Protein AF-A0A8J3EZV3-F1 (afdb_monomer)

Sequence (95 aa):
MSFLKKICKQFLKGRLKGFVIMQAFLVIPIIAYFIFTYTNDEVNYFYCGLAFINIAIIILLRSIEKFVLKQSGYIADFILFLIPLYMGIDYIINY

Radius of gyration: 17.26 Å; Cα contacts (8 Å, |Δi|>4): 86; chains: 1; bounding box: 43×21×50 Å

Secondary structure (DSSP, 8-state):
--HHHHHHHHHHHHHHHHHHHHHHHHHHHHHHHHHHHTSSSS--HHHHHHHHHHHHHHHHHHHHHHHHTT-TTHHHHHHHTHHHHHHHHHHHH--

Foldseek 3Di:
DDPVVVVVVVVLVVVLVVLVVVLVVLVVLLVVLVCVLVVDPHGQLLSVLVNLLSVLVSLLSVLVNCVSVVHPCSVVSVVVSVVSNVSSVCSNPPD

Solvent-accessible surface area (backbone atoms only — not comparable to full-atom values): 4876 Å² total; per-residue (Å²): 134,64,70,68,61,54,53,52,53,52,53,51,52,54,54,48,54,52,53,55,52,52,46,56,58,55,50,54,57,39,56,52,24,55,51,60,18,63,71,47,103,56,78,38,36,54,35,49,10,51,32,27,37,49,53,16,51,45,35,41,52,49,14,52,48,26,50,78,67,69,43,85,62,20,67,58,31,56,56,52,21,52,56,34,36,51,51,12,50,47,27,56,75,77,95

Structure (mmCIF, N/CA/C/O backbone):
data_AF-A0A8J3EZV3-F1
#
_entry.id   AF-A0A8J3EZV3-F1
#
loop_
_atom_site.group_PDB
_atom_site.id
_atom_site.type_symbol
_atom_site.label_atom_id
_atom_site.label_alt_id
_atom_site.label_comp_id
_atom_site.label_asym_id
_atom_site.label_entity_id
_atom_site.label_seq_id
_atom_site.pdbx_PDB_ins_code
_atom_site.Cartn_x
_atom_site.Cartn_y
_atom_site.Cartn_z
_atom_site.occupancy
_atom_site.B_iso_or_equiv
_atom_site.auth_seq_id
_atom_site.auth_comp_id
_atom_site.auth_asym_id
_atom_site.auth_atom_id
_atom_site.pdbx_PDB_model_num
ATOM 1 N N . MET A 1 1 ? -23.363 -3.521 29.849 1.00 55.34 1 MET A N 1
ATOM 2 C CA . MET A 1 1 ? -22.656 -3.221 28.576 1.00 55.34 1 MET A CA 1
ATOM 3 C C . MET A 1 1 ? -23.712 -3.107 27.474 1.00 55.34 1 MET A C 1
ATOM 5 O O . MET A 1 1 ? -24.450 -4.065 27.301 1.00 55.34 1 MET A O 1
ATOM 9 N N . SER A 1 2 ? -23.901 -1.939 26.838 1.00 72.50 2 SER A N 1
ATOM 10 C CA . SER A 1 2 ? -25.124 -1.662 26.051 1.00 72.50 2 SER A CA 1
ATOM 11 C C . SER A 1 2 ? -25.231 -2.481 24.755 1.00 72.50 2 SER A C 1
ATOM 13 O O . SER A 1 2 ? -24.238 -2.719 24.065 1.00 72.50 2 SER A O 1
ATOM 15 N N . PHE A 1 3 ? -26.456 -2.884 24.412 1.00 76.31 3 PHE A N 1
ATOM 16 C CA . PHE A 1 3 ? -26.813 -3.637 23.202 1.00 76.31 3 PHE A CA 1
ATOM 17 C C . PHE A 1 3 ? -26.307 -2.966 21.905 1.00 76.31 3 PHE A C 1
ATOM 19 O O . PHE A 1 3 ? -25.755 -3.630 21.027 1.00 76.31 3 PHE A O 1
ATOM 26 N N . LEU A 1 4 ? -26.350 -1.630 21.851 1.00 72.75 4 LEU A N 1
ATOM 27 C CA . LEU A 1 4 ? -25.822 -0.802 20.756 1.00 72.75 4 LEU A CA 1
ATOM 28 C C . LEU A 1 4 ? -24.317 -1.003 20.500 1.00 72.75 4 LEU A C 1
ATOM 30 O O . LEU A 1 4 ? -23.892 -1.069 19.345 1.00 72.75 4 LEU A O 1
ATOM 34 N N . LYS A 1 5 ? -23.498 -1.175 21.550 1.00 76.19 5 LYS A N 1
ATOM 35 C CA . LYS A 1 5 ? -22.062 -1.474 21.379 1.00 76.19 5 LYS A CA 1
ATOM 36 C C . LYS A 1 5 ? -21.841 -2.831 20.707 1.00 76.19 5 LYS A C 1
ATOM 38 O O . LYS A 1 5 ? -20.865 -2.989 19.978 1.00 76.19 5 LYS A O 1
ATOM 43 N N . LYS A 1 6 ? -22.727 -3.805 20.935 1.00 75.12 6 LYS A N 1
ATOM 44 C CA . LYS A 1 6 ? -22.614 -5.159 20.372 1.00 75.12 6 LYS A CA 1
ATOM 45 C C . LYS A 1 6 ? -22.914 -5.162 18.868 1.00 75.12 6 LYS A C 1
ATOM 47 O O . LYS A 1 6 ? -22.125 -5.718 18.107 1.00 75.12 6 LYS A O 1
ATOM 52 N N . ILE A 1 7 ? -23.970 -4.455 18.450 1.00 74.31 7 ILE A N 1
ATOM 53 C CA . ILE A 1 7 ? -24.355 -4.289 17.036 1.00 74.31 7 ILE A CA 1
ATOM 54 C C . ILE A 1 7 ? -23.271 -3.540 16.259 1.00 74.31 7 ILE A C 1
ATOM 56 O O . ILE A 1 7 ? -22.807 -4.023 15.229 1.00 74.31 7 ILE A O 1
ATOM 60 N N . CYS A 1 8 ? -22.795 -2.408 16.784 1.00 68.31 8 CYS A N 1
ATOM 61 C CA . CYS A 1 8 ? -21.740 -1.625 16.139 1.00 68.31 8 CYS A CA 1
ATOM 62 C C . CYS A 1 8 ? -20.453 -2.454 15.952 1.00 68.31 8 CYS A C 1
ATOM 64 O O . CYS A 1 8 ? -19.847 -2.452 14.882 1.00 68.31 8 CYS A O 1
ATOM 66 N N . LYS A 1 9 ? -20.086 -3.268 16.954 1.00 71.62 9 LYS A N 1
ATOM 67 C CA . LYS A 1 9 ? -18.916 -4.159 16.894 1.00 71.62 9 LYS A CA 1
ATOM 68 C C . LYS A 1 9 ? -19.073 -5.291 15.866 1.00 71.62 9 LYS A C 1
ATOM 70 O O . LYS A 1 9 ? -18.093 -5.652 15.217 1.00 71.62 9 LYS A O 1
ATOM 75 N N . GLN A 1 10 ? -20.275 -5.846 15.696 1.00 73.69 10 GLN A N 1
ATOM 76 C CA . GLN A 1 10 ? -20.566 -6.837 14.649 1.00 73.69 10 GLN A CA 1
ATOM 77 C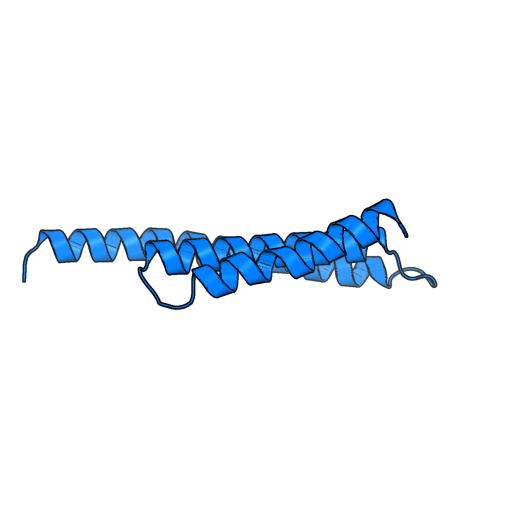 C . GLN A 1 10 ? -20.551 -6.219 13.245 1.00 73.69 10 GLN A C 1
ATOM 79 O O . GLN A 1 10 ? -19.976 -6.810 12.333 1.00 73.69 10 GLN A O 1
ATOM 84 N N . PHE A 1 11 ? -21.108 -5.018 13.084 1.00 68.62 11 PHE A N 1
ATOM 85 C CA . PHE A 1 11 ? -21.142 -4.313 11.802 1.00 68.62 11 PHE A CA 1
ATOM 86 C C . PHE A 1 11 ? -19.736 -3.913 11.329 1.00 68.62 11 PHE A C 1
ATOM 88 O O . PHE A 1 11 ? -19.367 -4.146 10.177 1.00 68.62 11 PHE A O 1
ATOM 95 N N . LEU A 1 12 ? -18.906 -3.404 12.248 1.00 68.75 12 LEU A N 1
ATOM 96 C CA . LEU A 1 12 ? -17.490 -3.122 11.998 1.00 68.75 12 LEU A CA 1
ATOM 97 C C . LEU A 1 12 ? -16.722 -4.388 11.602 1.00 68.75 12 LEU A C 1
ATOM 99 O O . LEU A 1 12 ? -15.967 -4.347 10.637 1.00 68.75 12 LEU A O 1
ATOM 103 N N . LYS A 1 13 ? -16.964 -5.526 12.275 1.00 68.25 13 LYS A N 1
ATOM 104 C CA . LYS A 1 13 ? -16.368 -6.827 11.912 1.00 68.25 13 LYS A CA 1
ATOM 105 C C . LYS A 1 13 ? -16.733 -7.286 10.494 1.00 68.25 13 LYS A C 1
ATOM 107 O O . LYS A 1 13 ? -15.897 -7.898 9.836 1.00 68.25 13 LYS A O 1
ATOM 112 N N . GLY A 1 14 ? -17.956 -7.020 10.032 1.00 72.12 14 GLY A N 1
ATOM 113 C CA . GLY A 1 14 ? -18.390 -7.355 8.671 1.00 72.12 14 GLY A CA 1
ATOM 114 C C . GLY A 1 14 ? -17.637 -6.557 7.604 1.00 72.12 14 GLY A C 1
ATOM 115 O O . GLY A 1 14 ? -17.102 -7.139 6.665 1.00 72.12 14 GLY A O 1
ATOM 116 N N . ARG A 1 15 ? -17.513 -5.237 7.799 1.00 68.19 15 ARG A N 1
ATOM 117 C CA . ARG A 1 15 ? -16.733 -4.350 6.914 1.00 68.19 15 ARG A CA 1
ATOM 118 C C . ARG A 1 15 ? -15.247 -4.718 6.878 1.00 68.19 15 ARG A C 1
ATOM 120 O O . ARG A 1 15 ? -14.646 -4.725 5.812 1.00 68.19 15 ARG A O 1
ATOM 127 N N . LEU A 1 16 ? -14.693 -5.088 8.030 1.00 69.81 16 LEU A N 1
ATOM 128 C CA . LEU A 1 16 ? -13.320 -5.571 8.210 1.00 69.81 16 LEU A CA 1
ATOM 129 C C . LEU A 1 16 ? -12.990 -6.767 7.312 1.00 69.81 16 LEU A C 1
ATOM 131 O O . LEU A 1 16 ? -11.973 -6.768 6.628 1.00 69.81 16 LEU A O 1
ATOM 135 N N . LYS A 1 17 ? -13.885 -7.765 7.269 1.00 73.94 17 LYS A N 1
ATOM 136 C CA . LYS A 1 17 ? -13.719 -8.916 6.372 1.00 73.94 17 LYS A CA 1
ATOM 137 C C . LYS A 1 17 ? -13.631 -8.468 4.914 1.00 73.94 17 LYS A C 1
ATOM 139 O O . LYS A 1 17 ? -12.799 -8.988 4.188 1.00 73.94 17 LYS A O 1
ATOM 144 N N . GLY A 1 18 ? -14.436 -7.482 4.511 1.00 78.19 18 GLY A N 1
ATOM 145 C CA . GLY A 1 18 ? -14.382 -6.904 3.166 1.00 78.19 18 GLY A CA 1
ATOM 146 C C . GLY A 1 18 ? -13.027 -6.275 2.831 1.00 78.19 18 GLY A C 1
ATOM 147 O O . GLY A 1 18 ? -12.479 -6.567 1.774 1.00 78.19 18 GLY A O 1
ATOM 148 N N . PHE A 1 19 ? -12.454 -5.477 3.740 1.00 81.06 19 PHE A N 1
ATOM 149 C CA . PHE A 1 19 ? -11.137 -4.852 3.538 1.00 81.06 19 PHE A CA 1
ATOM 150 C C . PHE A 1 19 ? -10.012 -5.881 3.412 1.00 81.06 19 PHE A C 1
ATOM 152 O O . PHE A 1 19 ? -9.212 -5.793 2.485 1.00 81.06 19 PHE A O 1
ATOM 159 N N . VAL A 1 20 ? -9.982 -6.885 4.289 1.00 78.94 20 VAL A N 1
ATOM 160 C CA . VAL A 1 20 ? -8.964 -7.947 4.242 1.00 78.94 20 VAL A CA 1
ATOM 161 C C . VAL A 1 20 ? -9.100 -8.787 2.969 1.00 78.94 20 VAL A C 1
ATOM 163 O O . VAL A 1 20 ? -8.101 -9.108 2.331 1.00 78.94 20 VAL A O 1
ATOM 166 N N . ILE A 1 21 ? -10.331 -9.104 2.556 1.00 83.38 21 ILE A N 1
ATOM 167 C CA . ILE A 1 21 ? -10.592 -9.819 1.299 1.00 83.38 21 ILE A CA 1
ATOM 168 C C . ILE A 1 21 ? -10.122 -8.983 0.100 1.00 83.38 21 ILE A C 1
ATOM 170 O O . ILE A 1 21 ? -9.443 -9.508 -0.777 1.00 83.38 21 ILE A O 1
ATOM 174 N N . MET A 1 22 ? -10.420 -7.681 0.074 1.00 84.25 22 MET A N 1
ATOM 175 C CA . MET A 1 22 ? -9.966 -6.776 -0.985 1.00 84.25 22 MET A CA 1
ATOM 176 C C . MET A 1 22 ? -8.434 -6.690 -1.045 1.00 84.25 22 MET A C 1
ATOM 178 O O . MET A 1 22 ? -7.867 -6.786 -2.129 1.00 84.25 22 MET A O 1
ATOM 182 N N . GLN A 1 23 ? -7.757 -6.579 0.103 1.00 85.56 23 GLN A N 1
ATOM 183 C CA . GLN A 1 23 ? -6.291 -6.611 0.171 1.00 85.56 23 GLN A CA 1
ATOM 184 C C . GLN A 1 23 ? -5.731 -7.938 -0.367 1.00 85.56 23 GLN A C 1
ATOM 186 O O . GLN A 1 23 ? -4.767 -7.920 -1.123 1.00 85.56 23 GLN A O 1
ATOM 191 N N . ALA A 1 24 ? -6.353 -9.079 -0.050 1.00 84.81 24 ALA A N 1
ATOM 192 C CA . ALA A 1 24 ? -5.940 -10.381 -0.581 1.00 84.81 24 ALA A CA 1
ATOM 193 C C . ALA A 1 24 ? -6.103 -10.476 -2.109 1.00 84.81 24 ALA A C 1
ATOM 195 O O . ALA A 1 24 ? -5.222 -11.004 -2.785 1.00 84.81 24 ALA A O 1
ATOM 196 N N . PHE A 1 25 ? -7.176 -9.910 -2.673 1.00 89.69 25 PHE A N 1
ATOM 197 C CA . PHE A 1 25 ? -7.338 -9.829 -4.128 1.00 89.69 25 PHE A CA 1
ATOM 198 C C . PHE A 1 25 ? -6.265 -8.968 -4.796 1.00 89.69 25 PHE A C 1
ATOM 200 O O . PHE A 1 25 ? -5.865 -9.284 -5.911 1.00 89.69 25 PHE A O 1
ATOM 207 N N . LEU A 1 26 ? -5.760 -7.930 -4.123 1.00 88.50 26 LEU A N 1
ATOM 208 C CA . LEU A 1 26 ? -4.677 -7.082 -4.634 1.00 88.50 26 LEU A CA 1
ATOM 209 C C . LEU A 1 26 ? -3.305 -7.774 -4.637 1.00 88.50 26 LEU A C 1
ATOM 211 O O . LEU A 1 26 ? -2.425 -7.368 -5.393 1.00 88.50 26 LEU A O 1
ATOM 215 N N . VAL A 1 27 ? -3.129 -8.860 -3.877 1.00 88.06 27 VAL A N 1
ATOM 216 C CA . VAL A 1 27 ? -1.900 -9.674 -3.917 1.00 88.06 27 VAL A CA 1
ATOM 217 C C . VAL A 1 27 ? -1.791 -10.472 -5.221 1.00 88.06 27 VAL A C 1
ATO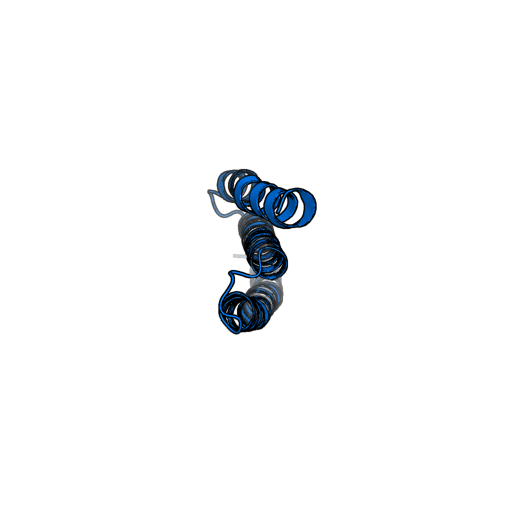M 219 O O . VAL A 1 27 ? -0.689 -10.662 -5.729 1.00 88.06 27 VAL A O 1
ATOM 222 N N . ILE A 1 28 ? -2.914 -10.892 -5.810 1.00 89.00 28 ILE A N 1
ATOM 223 C CA . ILE A 1 28 ? -2.931 -11.646 -7.075 1.00 89.00 28 ILE A CA 1
ATOM 224 C C . ILE A 1 28 ? -2.222 -10.878 -8.211 1.00 89.00 28 ILE A C 1
ATOM 226 O O . ILE A 1 28 ? -1.307 -11.442 -8.815 1.00 89.00 28 ILE A O 1
ATOM 230 N N . PRO A 1 29 ? -2.556 -9.601 -8.496 1.00 88.00 29 PRO A N 1
ATOM 231 C CA . PRO A 1 29 ? -1.853 -8.838 -9.519 1.00 88.00 29 PRO A CA 1
ATOM 232 C C . PRO A 1 29 ? -0.369 -8.626 -9.208 1.00 88.00 29 PRO A C 1
ATOM 234 O O . PRO A 1 29 ? 0.414 -8.577 -10.145 1.00 88.00 29 PRO A O 1
ATOM 237 N N . ILE A 1 30 ? 0.052 -8.576 -7.934 1.00 89.44 30 ILE A N 1
ATOM 238 C CA . ILE A 1 30 ? 1.485 -8.498 -7.590 1.00 89.44 30 ILE A CA 1
ATOM 239 C C . ILE A 1 30 ? 2.232 -9.716 -8.145 1.00 89.44 30 ILE A C 1
ATOM 241 O O . ILE A 1 30 ? 3.269 -9.554 -8.778 1.00 89.44 30 ILE A O 1
ATOM 245 N N . ILE A 1 31 ? 1.685 -10.922 -7.972 1.00 88.56 31 ILE A N 1
ATOM 246 C CA . ILE A 1 31 ? 2.287 -12.158 -8.497 1.00 88.56 31 ILE A CA 1
ATOM 247 C C . ILE A 1 31 ? 2.373 -12.112 -10.027 1.00 88.56 31 ILE A C 1
ATOM 249 O O . ILE A 1 31 ? 3.403 -12.470 -10.594 1.00 88.56 31 ILE A O 1
ATOM 253 N N . ALA A 1 32 ? 1.319 -11.634 -10.694 1.00 88.75 32 ALA A N 1
ATOM 254 C CA . ALA A 1 32 ? 1.326 -11.479 -12.145 1.00 88.75 32 ALA A CA 1
ATOM 255 C C . ALA A 1 32 ? 2.416 -10.497 -12.604 1.00 88.75 32 ALA A C 1
ATOM 257 O O . ALA A 1 32 ? 3.169 -10.818 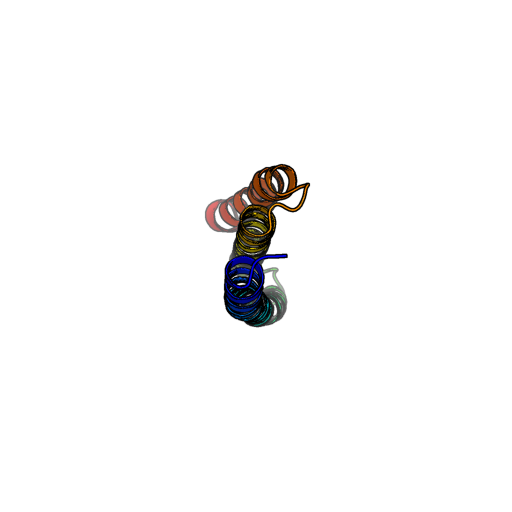-13.519 1.00 88.75 32 ALA A O 1
ATOM 258 N N . TYR A 1 33 ? 2.551 -9.343 -11.942 1.00 89.50 33 TYR A N 1
ATOM 259 C CA . TYR A 1 33 ? 3.601 -8.372 -12.254 1.00 89.50 33 TYR A CA 1
ATOM 260 C C . TYR A 1 33 ? 4.993 -8.970 -12.079 1.00 89.50 33 TYR A C 1
ATOM 262 O O . TYR A 1 33 ? 5.808 -8.824 -12.977 1.00 89.50 33 TYR A O 1
ATOM 270 N N . PHE A 1 34 ? 5.237 -9.721 -11.000 1.00 85.94 34 PHE A N 1
ATOM 271 C CA . PHE A 1 34 ? 6.502 -10.434 -10.811 1.00 85.94 34 PHE A CA 1
ATOM 272 C C . PHE A 1 34 ? 6.816 -11.384 -11.969 1.00 85.94 34 PHE A C 1
ATOM 274 O O . PHE A 1 34 ? 7.941 -11.392 -12.456 1.00 85.94 34 PHE A O 1
ATOM 281 N N . ILE A 1 35 ? 5.836 -12.158 -12.441 1.00 87.81 35 ILE A N 1
ATOM 282 C CA . ILE A 1 35 ? 6.037 -13.051 -13.589 1.00 87.81 35 ILE A CA 1
ATOM 283 C C . ILE A 1 35 ? 6.404 -12.231 -14.832 1.00 87.81 35 ILE A C 1
ATOM 285 O O . ILE A 1 35 ? 7.424 -12.503 -15.463 1.00 87.81 35 ILE A O 1
ATOM 289 N N . PHE A 1 36 ? 5.626 -11.195 -15.157 1.00 87.31 36 PHE A N 1
ATOM 290 C CA . PHE A 1 36 ? 5.859 -10.372 -16.347 1.00 87.31 36 PHE A CA 1
ATOM 291 C C . PHE A 1 36 ? 7.161 -9.568 -16.293 1.00 87.31 36 PHE A C 1
ATOM 293 O O . PHE A 1 36 ? 7.794 -9.377 -17.329 1.00 87.31 36 PHE A O 1
ATOM 300 N N . THR A 1 37 ? 7.597 -9.149 -15.105 1.00 87.19 37 THR A N 1
ATOM 301 C CA . THR A 1 37 ? 8.881 -8.472 -14.894 1.00 87.19 37 THR A CA 1
ATOM 302 C C . THR A 1 37 ? 10.064 -9.322 -15.358 1.00 87.19 37 THR A C 1
ATOM 304 O O . THR A 1 37 ? 11.004 -8.759 -15.910 1.00 87.19 37 THR A O 1
ATOM 307 N N . TYR A 1 38 ? 10.013 -10.645 -15.163 1.00 83.50 38 TYR A N 1
ATOM 308 C CA . TYR A 1 38 ? 11.116 -11.573 -15.455 1.00 83.50 38 TYR A CA 1
ATOM 309 C C . TYR A 1 38 ? 10.852 -12.502 -16.648 1.00 83.50 38 TYR A C 1
ATOM 311 O O . TYR A 1 38 ? 11.585 -13.465 -16.854 1.00 83.50 38 TYR A O 1
ATOM 319 N N . THR A 1 39 ? 9.784 -12.265 -17.416 1.00 84.06 39 THR A N 1
ATOM 320 C CA . THR A 1 39 ? 9.455 -13.112 -18.577 1.00 84.06 39 THR A CA 1
ATOM 321 C C . THR A 1 39 ? 10.395 -12.861 -19.761 1.00 84.06 39 THR A C 1
ATOM 323 O O . THR A 1 39 ? 10.598 -13.758 -20.573 1.00 84.06 39 THR A O 1
ATOM 326 N N . ASN A 1 40 ? 10.979 -11.665 -19.856 1.00 74.06 40 ASN A N 1
ATOM 327 C CA . ASN A 1 40 ? 11.956 -11.316 -20.886 1.00 74.06 40 ASN A CA 1
ATOM 328 C C . ASN A 1 40 ? 13.372 -11.305 -20.286 1.00 74.06 40 ASN A C 1
ATOM 330 O O . ASN A 1 40 ? 13.523 -11.147 -19.075 1.00 74.06 40 ASN A O 1
ATOM 334 N N . ASP A 1 41 ? 14.402 -11.426 -21.132 1.00 70.19 41 ASP A N 1
ATOM 335 C CA . ASP A 1 41 ? 15.818 -11.375 -20.715 1.00 70.19 41 ASP A CA 1
ATOM 336 C C . ASP A 1 41 ? 16.195 -10.049 -20.020 1.00 70.19 41 ASP A C 1
ATOM 338 O O . ASP A 1 41 ? 17.187 -9.972 -19.294 1.00 70.19 41 ASP A O 1
ATOM 342 N N . GLU A 1 42 ? 15.373 -9.013 -20.204 1.00 80.88 42 GLU A N 1
ATOM 343 C CA . GLU A 1 42 ? 15.481 -7.718 -19.542 1.00 80.88 42 GLU A CA 1
ATOM 344 C C . GLU A 1 42 ? 14.352 -7.507 -18.527 1.00 80.88 42 GLU A C 1
ATOM 346 O O . GLU A 1 42 ? 13.188 -7.848 -18.761 1.00 80.88 42 GLU A O 1
ATOM 351 N N . VAL A 1 43 ? 14.705 -6.887 -17.397 1.00 83.25 43 VAL A N 1
ATOM 352 C CA . VAL A 1 43 ? 13.757 -6.529 -16.339 1.00 83.25 43 VAL A CA 1
ATOM 353 C C . VAL A 1 43 ? 12.778 -5.492 -16.872 1.00 83.25 43 VAL A C 1
ATOM 355 O O . VAL A 1 43 ? 13.162 -4.377 -17.216 1.00 83.25 43 VAL A O 1
ATOM 358 N N . ASN A 1 44 ? 11.489 -5.825 -16.877 1.00 89.81 44 ASN A N 1
ATOM 359 C CA . ASN A 1 44 ? 10.466 -4.862 -17.261 1.00 89.81 44 ASN A CA 1
ATOM 360 C C . ASN A 1 44 ? 10.121 -3.934 -16.080 1.00 89.81 44 ASN A C 1
ATOM 362 O O . ASN A 1 44 ? 9.357 -4.292 -15.173 1.00 89.81 44 ASN A O 1
ATOM 366 N N . TYR A 1 45 ? 10.697 -2.730 -16.109 1.00 89.88 45 TYR A N 1
ATOM 367 C CA . TYR A 1 45 ? 10.561 -1.714 -15.063 1.00 89.88 45 TYR A CA 1
ATOM 368 C C . TYR A 1 45 ? 9.143 -1.169 -14.904 1.00 89.88 45 TYR A C 1
ATOM 370 O O . TYR A 1 45 ? 8.725 -0.882 -13.781 1.00 89.88 45 TYR A O 1
ATOM 378 N N . PHE A 1 46 ? 8.351 -1.154 -15.976 1.00 91.50 46 PHE A N 1
ATOM 379 C CA . PHE A 1 46 ? 6.944 -0.781 -15.903 1.00 91.50 46 PHE A CA 1
ATOM 380 C C . PHE A 1 46 ? 6.157 -1.727 -14.980 1.00 91.50 46 PHE A C 1
ATOM 382 O O . PHE A 1 46 ? 5.429 -1.274 -14.092 1.00 91.50 46 PHE A O 1
ATOM 389 N N . TYR A 1 47 ? 6.345 -3.046 -15.113 1.00 91.62 47 TYR A N 1
ATOM 390 C CA . TYR A 1 47 ? 5.697 -4.018 -14.221 1.00 91.62 47 TYR A CA 1
ATOM 391 C C . TYR A 1 47 ? 6.249 -3.968 -12.788 1.00 91.62 47 TYR A C 1
ATOM 393 O O . TYR A 1 47 ? 5.474 -4.123 -11.841 1.00 91.62 47 TYR A O 1
ATOM 401 N N . CYS A 1 48 ? 7.538 -3.655 -12.600 1.00 91.38 48 CYS A N 1
ATOM 402 C CA . CYS A 1 48 ? 8.089 -3.358 -11.271 1.00 91.38 48 CYS A CA 1
ATOM 403 C C . CYS A 1 48 ? 7.376 -2.164 -10.622 1.00 91.38 48 CYS A C 1
ATOM 405 O O . CYS A 1 48 ? 6.948 -2.241 -9.468 1.00 91.38 48 CYS A O 1
ATOM 407 N N . GLY A 1 49 ? 7.199 -1.074 -11.370 1.00 93.56 49 GLY A N 1
ATOM 408 C CA . GLY A 1 49 ? 6.509 0.116 -10.889 1.00 93.56 49 GLY A CA 1
ATOM 409 C C . GLY A 1 49 ? 5.051 -0.161 -10.517 1.00 93.56 49 GLY A C 1
ATOM 410 O O . GLY A 1 49 ? 4.597 0.235 -9.440 1.00 93.56 49 GLY A O 1
ATOM 411 N N . LEU A 1 50 ? 4.334 -0.942 -11.334 1.00 94.88 50 LEU A N 1
ATOM 412 C CA . LEU A 1 50 ? 2.973 -1.392 -11.020 1.00 94.88 50 LEU A CA 1
ATOM 413 C C . LEU A 1 50 ? 2.906 -2.250 -9.748 1.00 94.88 50 LEU A C 1
ATOM 415 O O . LEU A 1 50 ? 1.963 -2.106 -8.963 1.00 94.88 50 LEU A O 1
ATOM 419 N N . ALA A 1 51 ? 3.901 -3.108 -9.502 1.00 94.06 51 ALA A N 1
ATOM 420 C CA . ALA A 1 51 ? 3.985 -3.880 -8.265 1.00 94.06 51 ALA A CA 1
ATOM 421 C C . ALA A 1 51 ? 4.146 -2.973 -7.038 1.00 94.06 51 ALA A C 1
ATOM 423 O O . ALA A 1 51 ? 3.415 -3.139 -6.058 1.00 94.06 51 ALA A O 1
ATOM 424 N N . PHE A 1 52 ? 5.022 -1.968 -7.108 1.00 95.31 52 PHE A N 1
ATOM 425 C CA . PHE A 1 52 ? 5.201 -0.992 -6.033 1.00 95.31 52 PHE A CA 1
ATOM 426 C C . PHE A 1 52 ? 3.939 -0.156 -5.772 1.00 95.31 52 PHE A C 1
ATOM 428 O O . PHE A 1 52 ? 3.534 -0.016 -4.616 1.00 95.31 52 PHE A O 1
ATOM 435 N N . ILE A 1 53 ? 3.251 0.320 -6.816 1.00 96.31 53 ILE A N 1
ATOM 436 C CA . ILE A 1 53 ? 1.971 1.038 -6.665 1.00 96.31 53 ILE A CA 1
ATOM 437 C C . ILE A 1 53 ? 0.934 0.155 -5.969 1.00 96.31 53 ILE A C 1
ATOM 439 O O . ILE A 1 53 ? 0.236 0.600 -5.057 1.00 96.31 53 ILE A O 1
ATOM 443 N N . ASN A 1 54 ? 0.842 -1.113 -6.360 1.00 95.62 54 ASN A N 1
ATOM 444 C CA . ASN A 1 54 ? -0.122 -2.032 -5.773 1.00 95.62 54 ASN A CA 1
ATOM 445 C C . ASN A 1 54 ? 0.179 -2.313 -4.286 1.00 95.62 54 ASN A C 1
ATOM 447 O O . ASN A 1 54 ? -0.721 -2.279 -3.443 1.00 95.62 54 ASN A O 1
ATOM 451 N N . ILE A 1 55 ? 1.458 -2.466 -3.925 1.00 95.06 55 ILE A N 1
ATOM 452 C CA . ILE A 1 55 ? 1.897 -2.538 -2.522 1.00 95.06 55 ILE A CA 1
ATOM 453 C C . ILE A 1 55 ? 1.5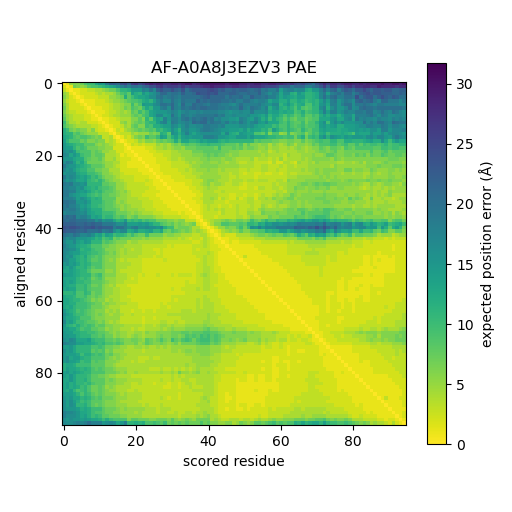02 -1.265 -1.756 1.00 95.06 55 ILE A C 1
ATOM 455 O O . ILE A 1 55 ? 0.998 -1.357 -0.633 1.00 95.06 55 ILE A O 1
ATOM 459 N N . ALA A 1 56 ? 1.675 -0.082 -2.354 1.00 96.62 56 ALA A N 1
ATOM 460 C CA . ALA A 1 56 ? 1.285 1.184 -1.734 1.00 96.62 56 ALA A CA 1
ATOM 461 C C . ALA A 1 56 ? -0.223 1.237 -1.430 1.00 96.62 56 ALA A C 1
ATOM 463 O O . ALA A 1 56 ? -0.615 1.631 -0.329 1.00 96.62 56 ALA A O 1
ATOM 464 N N . ILE A 1 57 ? -1.068 0.768 -2.356 1.00 95.12 57 ILE A N 1
ATOM 465 C CA . ILE A 1 57 ? -2.524 0.678 -2.162 1.00 95.12 57 ILE A CA 1
ATOM 466 C C . ILE A 1 57 ? -2.862 -0.247 -0.986 1.00 95.12 57 ILE A C 1
ATOM 468 O O . ILE A 1 57 ? -3.679 0.116 -0.138 1.00 95.12 57 ILE A O 1
ATOM 472 N N . ILE A 1 58 ? -2.216 -1.413 -0.881 1.00 94.69 58 ILE A N 1
ATOM 473 C CA . ILE A 1 58 ? -2.437 -2.346 0.236 1.00 94.69 58 ILE A CA 1
ATOM 474 C C . ILE A 1 58 ? -2.073 -1.693 1.578 1.00 94.69 58 ILE A C 1
ATOM 476 O O . ILE A 1 58 ? -2.841 -1.789 2.538 1.00 94.69 58 ILE A O 1
ATOM 480 N N . ILE A 1 59 ? -0.934 -0.998 1.657 1.00 95.31 59 ILE A N 1
ATOM 481 C CA . ILE A 1 59 ? -0.494 -0.320 2.888 1.00 95.31 59 ILE A CA 1
ATOM 482 C C . ILE A 1 59 ? -1.452 0.817 3.262 1.00 95.31 59 ILE A C 1
ATOM 484 O O . ILE A 1 59 ? -1.796 0.964 4.438 1.00 95.31 59 ILE A O 1
ATOM 488 N N . LEU A 1 60 ? -1.944 1.577 2.281 1.00 95.31 60 LEU A N 1
ATOM 489 C CA . LEU A 1 60 ? -2.944 2.618 2.507 1.00 95.31 60 LEU A CA 1
ATOM 490 C C . LEU A 1 60 ? -4.256 2.026 3.045 1.00 95.31 60 LEU A C 1
ATOM 492 O O . LEU A 1 60 ? -4.790 2.516 4.040 1.00 95.31 60 LEU A O 1
ATOM 496 N N . LEU A 1 61 ? -4.749 0.937 2.446 1.00 92.44 61 LEU A N 1
ATOM 497 C CA . LEU A 1 61 ? -5.941 0.231 2.927 1.00 92.44 61 LEU A CA 1
ATOM 498 C C . LEU A 1 61 ? -5.750 -0.297 4.353 1.00 92.44 61 LEU A C 1
ATOM 500 O O . LEU A 1 61 ? -6.664 -0.176 5.169 1.00 92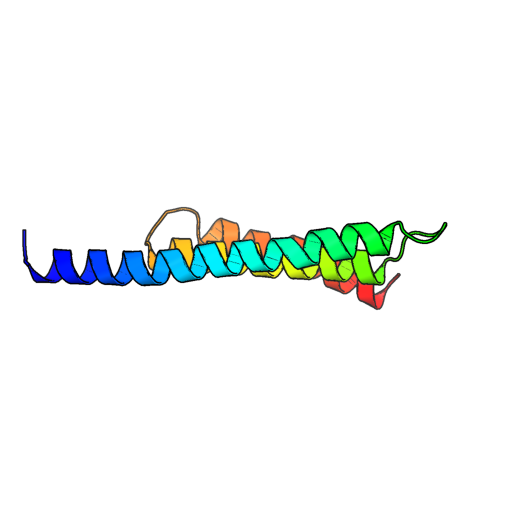.44 61 LEU A O 1
ATOM 504 N N . ARG A 1 62 ? -4.560 -0.812 4.682 1.00 92.19 62 ARG A N 1
ATOM 505 C CA . ARG A 1 62 ? -4.209 -1.245 6.042 1.00 92.19 62 ARG A CA 1
ATOM 506 C C . ARG A 1 62 ? -4.200 -0.078 7.032 1.00 92.19 62 ARG A C 1
ATOM 508 O O . ARG A 1 62 ? -4.690 -0.224 8.151 1.00 92.19 62 ARG A O 1
ATOM 515 N N . SER A 1 63 ? -3.681 1.085 6.635 1.00 93.94 63 SER A N 1
ATOM 516 C CA . SER A 1 63 ? -3.722 2.301 7.458 1.00 93.94 63 SER A CA 1
ATOM 517 C C . SER A 1 63 ? -5.163 2.733 7.745 1.00 93.94 63 SER A C 1
ATOM 519 O O . SER A 1 63 ? -5.524 2.954 8.905 1.00 93.94 63 SER A O 1
ATOM 521 N N . ILE A 1 64 ? -6.011 2.772 6.710 1.00 91.56 64 ILE A N 1
ATOM 522 C CA . ILE A 1 64 ? -7.440 3.094 6.828 1.00 91.56 64 ILE A CA 1
ATOM 523 C C . ILE A 1 64 ? -8.140 2.091 7.750 1.00 91.56 64 ILE A C 1
ATOM 525 O O . ILE A 1 64 ? -8.907 2.486 8.628 1.00 91.56 64 ILE A O 1
ATOM 529 N N . GLU A 1 65 ? -7.853 0.798 7.601 1.00 89.50 65 GLU A N 1
ATOM 530 C CA . GLU A 1 65 ? -8.388 -0.251 8.465 1.00 89.50 65 GLU A CA 1
ATOM 531 C C . GLU A 1 65 ? -8.002 -0.015 9.931 1.00 89.50 65 GLU A C 1
ATOM 533 O O . GLU A 1 65 ? -8.878 0.064 10.796 1.00 89.50 65 GLU A O 1
ATOM 538 N N . LYS A 1 66 ? -6.712 0.193 10.224 1.00 91.12 66 LYS A N 1
ATOM 539 C CA . LYS A 1 66 ? -6.241 0.492 11.586 1.00 91.12 66 LYS A CA 1
ATOM 540 C C . LYS A 1 66 ? -6.886 1.753 12.154 1.00 91.12 66 LYS A C 1
ATOM 542 O O . LYS A 1 66 ? -7.263 1.759 13.327 1.00 91.12 66 LYS A O 1
ATOM 547 N N . PHE A 1 67 ? -7.061 2.790 11.336 1.00 90.44 67 PHE A N 1
ATOM 548 C CA . PHE A 1 67 ? -7.739 4.024 11.728 1.00 90.44 67 PHE A CA 1
ATOM 549 C C . PHE A 1 67 ? -9.203 3.767 12.115 1.00 90.44 67 PHE A C 1
ATOM 551 O O . PHE A 1 67 ? -9.631 4.144 13.209 1.00 90.44 67 PHE A O 1
ATOM 558 N N . VAL A 1 68 ? -9.958 3.048 11.277 1.00 87.75 68 VAL A N 1
ATOM 559 C CA . VAL A 1 68 ? -11.361 2.678 11.544 1.00 87.75 68 VAL A CA 1
ATOM 560 C C . VAL A 1 68 ? -11.484 1.822 12.809 1.00 87.75 68 VAL A C 1
ATOM 562 O O . VAL A 1 68 ? -12.441 1.968 13.573 1.00 87.75 68 VAL A O 1
ATOM 565 N N . LEU A 1 69 ? -10.501 0.958 13.072 1.00 85.25 69 LEU A N 1
ATOM 566 C CA . LEU A 1 69 ? -10.449 0.115 14.267 1.00 85.25 69 LEU A CA 1
ATOM 567 C C . LEU A 1 69 ? -9.889 0.808 15.503 1.00 85.25 69 LEU A C 1
ATOM 569 O O . LEU A 1 69 ? -9.875 0.194 16.574 1.00 85.25 69 LEU A O 1
ATOM 573 N N . LYS A 1 70 ? -9.456 2.067 15.379 1.00 87.44 70 LYS A N 1
ATOM 574 C CA . LYS A 1 70 ? -8.777 2.816 16.443 1.00 87.44 70 LYS A CA 1
ATOM 575 C C . LYS A 1 70 ? -7.568 2.055 17.003 1.00 87.44 70 LYS A C 1
ATOM 577 O O . LYS A 1 70 ? -7.275 2.136 18.194 1.00 87.44 70 LYS A O 1
ATOM 582 N N . GLN A 1 71 ? -6.896 1.284 16.152 1.00 89.00 71 GLN A N 1
ATOM 583 C CA . GLN A 1 71 ? -5.645 0.615 16.484 1.00 89.00 71 GLN A CA 1
ATOM 584 C C . GLN A 1 71 ? -4.493 1.613 16.389 1.00 89.00 71 GLN A C 1
ATOM 586 O O . GLN A 1 71 ? -4.531 2.544 15.589 1.00 89.00 71 GLN A O 1
ATOM 591 N N . SER A 1 72 ? -3.456 1.429 17.200 1.00 90.94 72 SER A N 1
ATOM 592 C CA . SER A 1 72 ? -2.242 2.239 17.106 1.00 90.94 72 SER A CA 1
ATOM 593 C C . SER A 1 72 ? -1.478 1.960 15.801 1.00 90.94 72 SER A C 1
ATOM 595 O O . SER A 1 72 ? -1.641 0.922 15.159 1.00 90.94 72 SER A O 1
ATOM 597 N N . GLY A 1 73 ? -0.643 2.915 15.382 1.00 91.19 73 GLY A N 1
ATOM 598 C CA . GLY A 1 73 ? 0.228 2.758 14.210 1.00 91.19 73 GLY A CA 1
ATOM 599 C C . GLY A 1 73 ? -0.418 3.041 12.848 1.00 91.19 73 GLY A C 1
ATOM 600 O O . GLY A 1 73 ? 0.252 2.867 11.835 1.00 91.19 73 GLY A O 1
ATOM 601 N N . TYR A 1 74 ? -1.668 3.519 12.789 1.00 93.44 74 TYR A N 1
ATOM 602 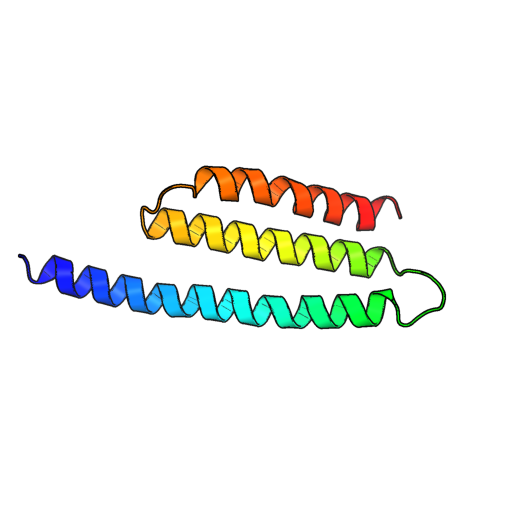C CA . TYR A 1 74 ? -2.290 3.940 11.521 1.00 93.44 74 TYR A CA 1
ATOM 603 C C . TYR A 1 74 ? -1.514 5.082 10.839 1.00 93.44 74 TYR A C 1
ATOM 605 O O . TYR A 1 74 ? -1.336 5.049 9.626 1.00 93.44 74 TYR A O 1
ATOM 613 N N . ILE A 1 75 ? -0.987 6.041 11.613 1.00 95.06 75 ILE A N 1
ATOM 614 C CA . ILE A 1 75 ? -0.162 7.151 11.096 1.00 95.06 75 ILE A CA 1
ATOM 615 C C . ILE A 1 75 ? 1.150 6.626 10.508 1.00 95.06 75 ILE A C 1
ATOM 617 O O . ILE A 1 75 ? 1.560 7.069 9.443 1.00 95.06 75 ILE A O 1
ATOM 621 N N . ALA A 1 76 ? 1.792 5.657 11.166 1.00 95.50 76 ALA A N 1
ATOM 622 C CA . ALA A 1 76 ? 3.025 5.060 10.657 1.00 95.50 76 ALA A CA 1
ATOM 623 C C . ALA A 1 76 ? 2.782 4.357 9.314 1.00 95.50 76 ALA A C 1
ATOM 625 O O . ALA A 1 76 ? 3.530 4.583 8.371 1.00 95.50 76 ALA A O 1
ATOM 626 N N . ASP A 1 77 ? 1.695 3.588 9.194 1.00 93.94 77 ASP A N 1
ATOM 627 C CA . ASP A 1 77 ? 1.304 2.974 7.919 1.00 93.94 77 ASP A CA 1
ATOM 628 C C . ASP A 1 77 ? 0.957 4.029 6.852 1.00 93.94 77 ASP A C 1
ATOM 630 O O . ASP A 1 77 ? 1.277 3.851 5.680 1.00 93.94 77 ASP A O 1
ATOM 634 N N . PHE A 1 78 ? 0.348 5.150 7.257 1.00 95.19 78 PHE A N 1
ATOM 635 C CA . PHE A 1 78 ? 0.051 6.272 6.363 1.00 95.19 78 PHE A CA 1
ATOM 636 C C . PHE A 1 78 ? 1.310 7.016 5.896 1.00 95.19 78 PHE A C 1
ATOM 638 O O . PHE A 1 78 ? 1.334 7.587 4.819 1.00 95.19 78 PHE A O 1
ATOM 645 N N . ILE A 1 79 ? 2.385 7.036 6.670 1.00 97.00 79 ILE A N 1
ATOM 646 C CA . ILE A 1 79 ? 3.651 7.596 6.182 1.00 97.00 79 ILE A CA 1
ATOM 647 C C . ILE A 1 79 ? 4.360 6.554 5.308 1.00 97.00 79 ILE A C 1
ATOM 649 O O . ILE A 1 79 ? 4.913 6.884 4.263 1.00 97.00 79 ILE A O 1
ATOM 653 N N . LEU A 1 80 ? 4.285 5.278 5.697 1.00 96.12 80 LE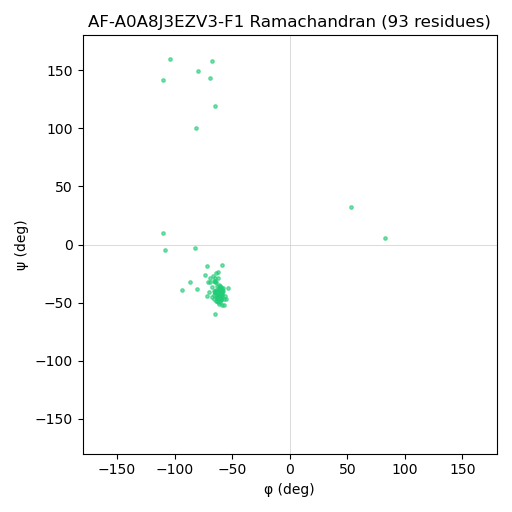U A N 1
ATOM 654 C CA . LEU A 1 80 ? 4.939 4.173 5.008 1.00 96.12 80 LEU A CA 1
ATOM 655 C C . LEU A 1 80 ? 4.452 3.991 3.565 1.00 96.12 80 LEU A C 1
ATOM 657 O O . LEU A 1 80 ? 5.274 3.645 2.724 1.00 96.12 80 LEU A O 1
ATOM 661 N N . PHE A 1 81 ? 3.168 4.231 3.251 1.00 96.38 81 PHE A N 1
ATOM 662 C CA . PHE A 1 81 ? 2.669 4.044 1.874 1.00 96.38 81 PHE A CA 1
ATOM 663 C C . PHE A 1 81 ? 3.346 4.973 0.854 1.00 96.38 81 PHE A C 1
ATOM 665 O O . PHE A 1 81 ? 3.396 4.633 -0.328 1.00 96.38 81 PHE A O 1
ATOM 672 N N . LEU A 1 82 ? 3.891 6.115 1.293 1.00 97.56 82 LEU A N 1
ATOM 673 C CA . LEU A 1 82 ? 4.549 7.080 0.411 1.00 97.56 82 LEU A CA 1
ATOM 674 C C . LEU A 1 82 ? 5.817 6.511 -0.235 1.00 97.56 82 LEU A C 1
ATOM 676 O O . LEU A 1 82 ? 6.126 6.869 -1.366 1.00 97.56 82 LEU A O 1
ATOM 680 N N . ILE A 1 83 ? 6.525 5.604 0.448 1.00 97.44 83 ILE A N 1
ATOM 681 C CA . ILE A 1 83 ? 7.775 5.010 -0.053 1.00 97.44 83 ILE A CA 1
ATOM 682 C C . ILE A 1 83 ? 7.531 4.163 -1.316 1.00 97.44 83 ILE A C 1
ATOM 684 O O . ILE A 1 83 ? 8.084 4.501 -2.363 1.00 97.44 83 ILE A O 1
ATOM 688 N N . PRO A 1 84 ? 6.703 3.098 -1.281 1.00 96.69 84 PRO A N 1
ATOM 689 C CA . PRO A 1 84 ? 6.421 2.314 -2.476 1.00 96.69 84 PRO A CA 1
ATOM 690 C C . PRO A 1 84 ? 5.633 3.112 -3.519 1.00 96.69 84 PRO A C 1
ATOM 692 O O . PRO A 1 84 ? 5.782 2.844 -4.702 1.00 96.69 84 PRO A O 1
ATOM 695 N N . LEU A 1 85 ? 4.841 4.120 -3.129 1.00 98.00 85 LEU A N 1
ATOM 696 C CA . LEU A 1 85 ? 4.192 4.994 -4.108 1.00 98.00 85 LEU A CA 1
ATOM 697 C C . LEU A 1 85 ? 5.227 5.781 -4.921 1.00 98.00 85 LEU A C 1
ATOM 699 O O . LEU A 1 85 ? 5.158 5.792 -6.146 1.00 98.00 85 LEU A O 1
ATOM 703 N N . TYR A 1 86 ? 6.188 6.407 -4.241 1.00 97.44 86 TYR A N 1
ATOM 704 C CA . TYR A 1 86 ? 7.268 7.142 -4.889 1.00 97.44 86 TYR A CA 1
ATOM 705 C C . TYR A 1 86 ? 8.099 6.228 -5.792 1.00 97.44 86 TYR A C 1
ATOM 707 O O . TYR A 1 86 ? 8.276 6.541 -6.964 1.00 97.44 86 TYR A O 1
ATOM 715 N N . MET A 1 87 ? 8.539 5.073 -5.276 1.00 96.62 87 MET A N 1
ATOM 716 C CA . MET A 1 87 ? 9.279 4.088 -6.072 1.00 96.62 87 MET A CA 1
ATOM 717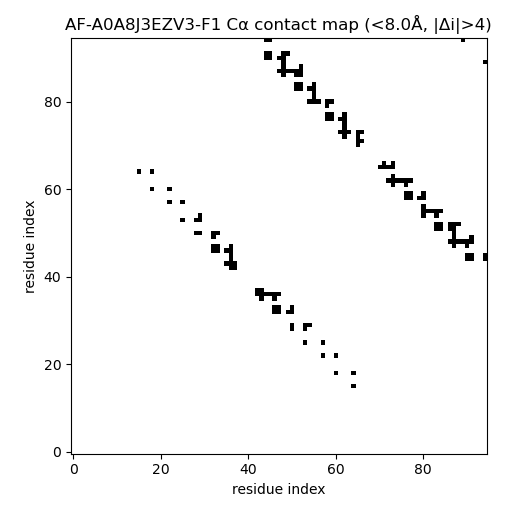 C C . MET A 1 87 ? 8.471 3.656 -7.297 1.00 96.62 87 MET A C 1
ATOM 719 O O . MET A 1 87 ? 8.985 3.659 -8.405 1.00 96.62 87 MET A O 1
ATOM 723 N N . GLY A 1 88 ? 7.188 3.341 -7.127 1.00 96.44 88 GLY A N 1
ATOM 724 C CA . GLY A 1 88 ? 6.341 2.918 -8.235 1.00 96.44 88 GLY A CA 1
ATOM 725 C C . GLY A 1 88 ? 6.217 3.963 -9.343 1.00 96.44 88 GLY A C 1
ATOM 726 O O . GLY A 1 88 ? 6.276 3.610 -10.516 1.00 96.44 88 GLY A O 1
ATOM 727 N N . ILE A 1 89 ? 6.096 5.242 -8.980 1.00 96.81 89 ILE A N 1
ATOM 728 C CA . ILE A 1 89 ? 6.060 6.353 -9.939 1.00 96.81 89 ILE A CA 1
ATOM 729 C C . ILE A 1 89 ? 7.417 6.519 -10.636 1.00 96.81 89 ILE A C 1
ATOM 731 O O . ILE A 1 89 ? 7.455 6.660 -11.856 1.00 96.81 89 ILE A O 1
ATOM 735 N N . AS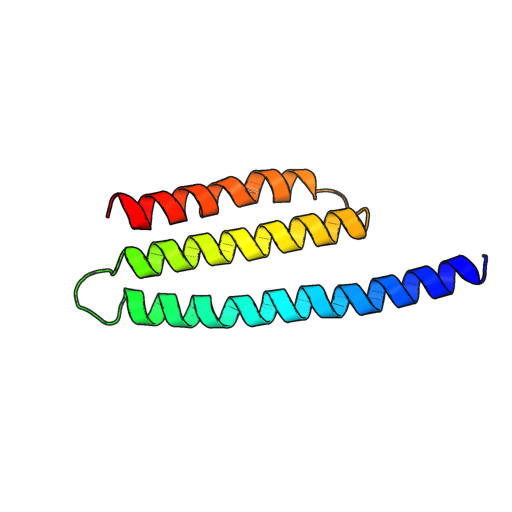P A 1 90 ? 8.519 6.466 -9.886 1.00 96.75 90 ASP A N 1
ATOM 736 C CA . ASP A 1 90 ? 9.880 6.595 -10.420 1.00 96.75 90 ASP A CA 1
ATOM 737 C C . ASP A 1 90 ? 10.191 5.504 -11.457 1.00 96.75 90 ASP A C 1
ATOM 739 O O . ASP A 1 90 ? 10.612 5.810 -12.569 1.00 96.75 90 ASP A O 1
ATOM 743 N N . TYR A 1 91 ? 9.867 4.247 -11.142 1.00 93.94 91 TYR A N 1
ATOM 744 C CA . TYR A 1 91 ? 10.046 3.101 -12.041 1.00 93.94 91 TYR A CA 1
ATOM 745 C C . TYR A 1 91 ? 9.195 3.160 -13.318 1.00 93.94 91 TYR A C 1
ATOM 747 O O . TYR A 1 91 ? 9.547 2.510 -14.290 1.00 93.94 91 TYR A O 1
ATOM 755 N N . ILE A 1 92 ? 8.068 3.881 -13.319 1.00 93.81 92 ILE A N 1
ATOM 756 C CA . ILE A 1 92 ? 7.208 4.022 -14.510 1.00 93.81 92 ILE A CA 1
ATOM 757 C C . ILE A 1 92 ? 7.662 5.182 -15.399 1.00 93.81 92 ILE A C 1
ATOM 759 O O . ILE A 1 92 ? 7.439 5.149 -16.606 1.00 93.81 92 ILE A O 1
ATOM 763 N N . ILE A 1 93 ? 8.216 6.241 -14.805 1.00 95.06 93 ILE A N 1
ATOM 764 C CA . ILE A 1 93 ? 8.543 7.477 -15.526 1.00 95.06 93 ILE A CA 1
ATOM 765 C C . ILE A 1 93 ? 9.993 7.482 -16.011 1.00 95.06 93 ILE A C 1
ATOM 767 O O . ILE A 1 93 ? 10.261 7.985 -17.100 1.00 95.06 93 ILE A O 1
ATOM 771 N N . ASN A 1 94 ? 10.922 6.974 -15.199 1.00 92.25 94 ASN A N 1
ATOM 772 C CA . ASN A 1 94 ? 12.357 7.188 -15.391 1.00 92.25 94 ASN A CA 1
ATOM 773 C C . ASN A 1 94 ? 13.121 5.946 -15.879 1.00 92.25 94 ASN A C 1
ATOM 775 O O . ASN A 1 94 ? 14.316 6.060 -16.155 1.00 92.25 94 ASN A O 1
ATOM 779 N N . TYR A 1 95 ? 12.456 4.794 -15.990 1.00 83.75 95 TYR A N 1
ATOM 780 C CA . TYR A 1 95 ? 13.025 3.513 -16.420 1.00 83.75 95 TYR A CA 1
ATOM 781 C C . TYR A 1 95 ? 12.101 2.838 -17.436 1.00 83.75 95 TYR A C 1
ATOM 783 O O . TYR A 1 95 ? 12.636 2.154 -18.335 1.00 83.75 95 TYR A O 1
#

Mean predicted aligned error: 6.59 Å

Organism: NCBI:txid1516104

Nearest PDB structures (foldseek):
  8iys-assembly1_R  TM=5.925E-01  e=4.952E+00  Homo sapiens

pLDDT: mean 87.05, std 9.35, range [55.34, 98.0]